Protein AF-A0A1I6D1C9-F1 (afdb_monomer)

Solvent-accessible surface area (backbone atoms only — not comparable to full-atom values): 8517 Å² total; per-residue (Å²): 134,65,37,36,36,40,33,47,56,31,48,97,72,36,54,94,39,57,56,57,72,61,49,42,54,57,44,41,76,69,60,26,50,69,46,80,35,59,58,49,69,62,39,58,75,66,73,66,71,66,78,89,51,96,63,59,72,37,42,31,31,39,33,26,62,47,51,92,82,43,42,77,65,50,45,75,72,41,93,20,22,65,28,69,17,43,39,21,72,75,14,40,74,70,34,88,51,39,71,58,22,31,52,47,36,45,50,45,45,50,51,29,64,64,48,38,82,76,45,68,61,66,73,80,74,84,60,61,66,62,52,51,50,53,51,51,53,52,50,47,65,70,70,50,78,65,86,89,72,125

Foldseek 3Di:
DAEEEEEAQACVQQNPQADPVVLCVVNVVVVHHYDYHHHVVVCLVVVNDDPPDPDQQGEYEYEEADCVVPVVSVLVVGQYFYFYQHLGPQARVVDPHSVRSNVRSSVSSVVRVVCSVVGDRDDDPPPVVVVVVVVVVVVCVVVDDDPVPD

Radius of gyration: 20.41 Å; Cα contacts (8 Å, |Δi|>4): 213; chains: 1; bounding box: 60×29×51 Å

Organism: NCBI:txid1121426

Sequence (150 aa):
MKTNILICAKKECLGDIIDFPQIKKYFESKRHEVIIHENFCLEINNLKFISPFNVPKRPTVFAGCSPLVMENRIKTLFDAPVEIANIREQCSWACEEPDIATKLCKEIIYLAVNQIVYTKRYNPPDNVLKQKLAEYESVIKEIGPNPFKL

Mean predicted aligned error: 7.09 Å

Secondary structure (DSSP, 8-state):
---EEEEE--HHHHTT-S-HHHHHHHHHHTT-EEEEETTHHHHHHTT------SSTTS-EEEEES-HHHHHHHHHTT-SS-EEEEE-IIIIITT---HHHHHHHHHHHHHHHHHHGGGPPPP-PPP-HHHHHHHHHHHHHHHH-S-TT--

pLDDT: mean 89.7, std 8.46, range [55.91, 98.25]

Nearest PDB structures (foldseek):
  3jvd-assembly1_B  TM=3.651E-01  e=1.082E+00  Corynebacterium glutamicum
  4rkr-assembly2_D  TM=4.951E-01  e=6.350E+00  Arthrobacter sp. FB24
  4kzk-assembly1_A  TM=4.692E-01  e=5.216E+00  Burkholderia thailandensis E264

Structure (mmCIF, N/CA/C/O backbone):
data_AF-A0A1I6D1C9-F1
#
_entry.id   AF-A0A1I6D1C9-F1
#
loop_
_atom_site.group_PDB
_atom_site.id
_atom_site.type_symbol
_atom_site.label_atom_id
_atom_site.label_alt_id
_atom_site.label_comp_id
_atom_site.label_asym_id
_atom_site.label_entity_id
_atom_site.label_seq_id
_atom_site.pdbx_PDB_ins_code
_atom_site.Cartn_x
_atom_site.Cartn_y
_atom_site.Cartn_z
_atom_site.occupancy
_atom_site.B_iso_or_equiv
_atom_site.auth_seq_id
_atom_site.auth_comp_id
_atom_site.auth_asym_id
_atom_site.auth_atom_id
_atom_site.pdbx_PDB_model_num
ATOM 1 N N . MET A 1 1 ? -8.390 -14.365 -1.794 1.00 84.12 1 MET A N 1
ATOM 2 C CA . MET A 1 1 ? -7.060 -14.199 -2.422 1.00 84.12 1 MET A CA 1
ATOM 3 C C . MET A 1 1 ? -6.077 -13.726 -1.358 1.00 84.12 1 MET A C 1
ATOM 5 O O . MET A 1 1 ? -6.498 -12.970 -0.495 1.00 84.12 1 MET A O 1
ATOM 9 N N . LYS A 1 2 ? -4.817 -14.183 -1.373 1.00 93.12 2 LYS A N 1
ATOM 10 C CA . LYS A 1 2 ? -3.778 -13.642 -0.476 1.00 93.12 2 LYS A CA 1
ATOM 11 C C . LYS A 1 2 ? -3.156 -12.407 -1.128 1.00 93.12 2 LYS A C 1
ATOM 13 O O . LYS A 1 2 ? -2.842 -12.454 -2.314 1.00 93.12 2 LYS A O 1
ATOM 18 N N . THR A 1 3 ? -2.953 -11.359 -0.343 1.00 96.06 3 THR A N 1
ATOM 19 C CA . THR A 1 3 ? -2.545 -10.024 -0.812 1.00 96.06 3 THR A CA 1
ATOM 20 C C . THR A 1 3 ? -1.458 -9.509 0.118 1.00 96.06 3 THR A C 1
ATOM 22 O O . THR A 1 3 ? -1.518 -9.773 1.322 1.00 96.06 3 THR A O 1
ATOM 25 N N . ASN A 1 4 ? -0.482 -8.805 -0.438 1.00 96.19 4 ASN A N 1
ATOM 26 C CA . ASN A 1 4 ? 0.508 -8.064 0.331 1.00 96.19 4 ASN A CA 1
ATOM 27 C C . ASN A 1 4 ? -0.095 -6.711 0.717 1.00 96.19 4 ASN A C 1
ATOM 29 O O . ASN A 1 4 ? -0.749 -6.081 -0.106 1.00 96.19 4 ASN A O 1
ATOM 33 N N . ILE A 1 5 ? 0.087 -6.261 1.950 1.00 96.69 5 ILE A N 1
ATOM 34 C CA . ILE A 1 5 ? -0.450 -4.990 2.435 1.00 96.69 5 ILE A CA 1
ATOM 35 C C . ILE A 1 5 ? 0.710 -4.193 3.014 1.00 96.69 5 ILE A C 1
ATOM 37 O O . ILE A 1 5 ? 1.337 -4.611 3.985 1.00 96.69 5 ILE A O 1
ATOM 41 N N . LEU A 1 6 ? 0.999 -3.048 2.406 1.00 94.94 6 LEU A N 1
ATOM 42 C CA . LEU A 1 6 ? 2.003 -2.105 2.876 1.00 94.94 6 LEU A CA 1
ATOM 43 C C . LEU A 1 6 ? 1.303 -0.887 3.462 1.00 94.94 6 LEU A C 1
ATOM 45 O O . LEU A 1 6 ? 0.596 -0.195 2.740 1.00 94.94 6 LEU A O 1
ATOM 49 N N . ILE A 1 7 ? 1.511 -0.606 4.742 1.00 95.62 7 ILE A N 1
ATOM 50 C CA . ILE A 1 7 ? 0.897 0.526 5.438 1.00 95.62 7 ILE A CA 1
ATOM 51 C C . ILE A 1 7 ? 1.974 1.570 5.724 1.00 95.62 7 ILE A C 1
ATOM 53 O O . ILE A 1 7 ? 2.927 1.286 6.444 1.00 95.62 7 ILE A O 1
ATOM 57 N N . CYS A 1 8 ? 1.824 2.782 5.195 1.00 93.81 8 CYS A N 1
ATOM 58 C CA . CYS A 1 8 ? 2.630 3.927 5.611 1.00 93.81 8 CYS A CA 1
ATOM 59 C C . CYS A 1 8 ? 2.052 4.483 6.917 1.00 93.81 8 CYS A C 1
ATOM 61 O O . CYS A 1 8 ? 0.930 4.968 6.907 1.00 93.81 8 CYS A O 1
ATOM 63 N N . ALA A 1 9 ? 2.803 4.436 8.017 1.00 93.06 9 ALA A N 1
ATOM 64 C CA . ALA A 1 9 ? 2.380 4.872 9.352 1.00 93.06 9 ALA A CA 1
ATOM 65 C C . ALA A 1 9 ? 3.072 6.172 9.793 1.00 93.06 9 ALA A C 1
ATOM 67 O O . ALA A 1 9 ? 3.420 6.349 10.959 1.00 93.06 9 ALA A O 1
ATOM 68 N N . LYS A 1 10 ? 3.304 7.088 8.847 1.00 92.38 10 LYS A N 1
ATOM 69 C CA . LYS A 1 10 ? 3.986 8.351 9.132 1.00 92.38 10 LYS A CA 1
ATOM 70 C C . LYS A 1 10 ? 3.146 9.219 10.064 1.00 92.38 10 LYS A C 1
ATOM 72 O O . LYS A 1 10 ? 2.133 9.773 9.632 1.00 92.38 10 LYS A O 1
ATOM 77 N N . LYS A 1 11 ? 3.595 9.369 11.313 1.00 89.88 11 LYS A N 1
ATOM 78 C CA . LYS A 1 11 ? 2.879 10.094 12.373 1.00 89.88 11 LYS A CA 1
ATOM 79 C C . LYS A 1 11 ? 2.528 11.525 11.987 1.00 89.88 11 LYS A C 1
ATOM 81 O O . LYS A 1 11 ? 1.400 11.948 12.197 1.00 89.88 11 LYS A O 1
ATOM 86 N N . GLU A 1 12 ? 3.428 12.255 11.330 1.00 90.25 12 GLU A N 1
ATOM 87 C CA . GLU A 1 12 ? 3.149 13.639 10.914 1.00 90.25 12 GLU A CA 1
ATOM 88 C C . GLU A 1 12 ? 2.080 13.723 9.813 1.00 90.25 12 GLU A C 1
ATOM 90 O O . GLU A 1 12 ? 1.552 14.794 9.537 1.00 90.25 12 GLU A O 1
ATOM 95 N N . CYS A 1 13 ? 1.784 12.609 9.138 1.00 88.06 13 CYS A N 1
ATOM 96 C CA . CYS A 1 13 ? 0.748 12.533 8.114 1.00 88.06 13 CYS A CA 1
ATOM 97 C C . CYS A 1 13 ? -0.574 11.977 8.641 1.00 88.06 13 CYS A C 1
ATOM 99 O O . CYS A 1 13 ? -1.613 12.424 8.170 1.00 88.06 13 CYS A O 1
ATOM 101 N N . LEU A 1 14 ? -0.546 10.997 9.546 1.00 88.75 14 LEU A N 1
ATOM 102 C CA . LEU A 1 14 ? -1.737 10.251 9.973 1.00 88.75 14 LEU A CA 1
ATOM 103 C C . LEU A 1 14 ? -2.158 10.534 11.420 1.00 88.75 14 LEU A C 1
ATOM 105 O O . LEU A 1 14 ? -3.223 10.087 11.836 1.00 88.75 14 LEU A O 1
ATOM 109 N N . GLY A 1 15 ? -1.343 11.268 12.179 1.00 83.94 15 GLY A N 1
ATOM 110 C CA . GLY A 1 15 ? -1.506 11.414 13.622 1.00 83.94 15 GLY A CA 1
ATOM 111 C C . GLY A 1 15 ? -1.321 10.088 14.368 1.00 83.94 15 GLY A C 1
ATOM 112 O O . GLY A 1 15 ? -0.889 9.086 13.797 1.00 83.94 15 GLY A O 1
ATOM 113 N N . ASP A 1 16 ? -1.684 10.092 15.650 1.00 88.12 16 ASP A N 1
ATOM 114 C CA . ASP A 1 16 ? -1.689 8.913 16.533 1.00 88.12 16 ASP A CA 1
ATOM 115 C C . ASP A 1 16 ? -3.132 8.397 16.770 1.00 88.12 16 ASP A C 1
ATOM 117 O O . ASP A 1 16 ? -3.477 7.949 17.859 1.00 88.12 16 ASP A O 1
ATOM 121 N N . ILE A 1 17 ? -4.002 8.483 15.754 1.00 92.75 17 ILE A N 1
ATOM 122 C CA . ILE A 1 17 ? -5.441 8.149 15.866 1.00 92.75 17 ILE A CA 1
ATOM 123 C C . ILE A 1 17 ? -5.829 6.777 15.290 1.00 92.75 17 ILE A C 1
ATOM 125 O O . ILE A 1 17 ? -6.929 6.299 15.545 1.00 92.75 17 ILE A O 1
ATOM 129 N N . ILE A 1 18 ? -4.957 6.134 14.507 1.00 95.31 18 ILE A N 1
ATOM 130 C CA . ILE A 1 18 ? -5.227 4.822 13.897 1.00 95.31 18 ILE A CA 1
ATOM 131 C C . ILE A 1 18 ? -4.433 3.736 14.630 1.00 95.31 18 ILE A C 1
ATOM 133 O O . ILE A 1 18 ? -3.202 3.779 14.670 1.00 95.31 18 ILE A O 1
ATOM 137 N N . ASP A 1 19 ? -5.117 2.702 15.124 1.00 96.25 19 ASP A N 1
ATOM 138 C CA . ASP A 1 19 ? -4.477 1.512 15.701 1.00 96.25 19 ASP A CA 1
ATOM 139 C C . ASP A 1 19 ? -3.986 0.557 14.593 1.00 96.25 19 ASP A C 1
ATOM 141 O O . ASP A 1 19 ? -4.643 -0.415 14.196 1.00 96.25 19 ASP A O 1
ATOM 145 N N . PHE A 1 20 ? -2.792 0.836 14.062 1.00 96.06 20 PHE A N 1
ATOM 146 C CA . PHE A 1 20 ? -2.148 -0.036 13.076 1.00 96.06 20 PHE A CA 1
ATOM 147 C C . PHE A 1 20 ? -1.860 -1.458 13.587 1.00 96.06 20 PHE A C 1
ATOM 149 O O . PHE A 1 20 ? -2.060 -2.396 12.807 1.00 96.06 20 PHE A O 1
ATOM 156 N N . PRO A 1 21 ? -1.416 -1.684 14.843 1.00 96.00 21 PRO A N 1
ATOM 157 C CA . PRO A 1 21 ? -1.285 -3.032 15.396 1.00 96.00 21 PRO A CA 1
ATOM 158 C C . PRO A 1 21 ? -2.570 -3.868 15.312 1.00 96.00 21 PRO A C 1
ATOM 160 O O . PRO A 1 21 ? -2.506 -5.045 14.939 1.00 96.00 21 PRO A O 1
ATOM 163 N N . GLN A 1 22 ? -3.733 -3.287 15.616 1.00 96.81 22 GLN A N 1
ATOM 164 C CA . GLN A 1 22 ? -5.021 -3.974 15.503 1.00 96.81 22 GLN A CA 1
ATOM 165 C C . GLN A 1 22 ? -5.349 -4.313 14.044 1.00 96.81 22 GLN A C 1
ATOM 167 O O . GLN A 1 22 ? -5.717 -5.452 13.737 1.00 96.81 22 GLN A O 1
ATOM 172 N N . ILE A 1 23 ? -5.159 -3.358 13.131 1.00 97.44 23 ILE A N 1
ATOM 173 C CA . ILE A 1 23 ? -5.384 -3.553 11.691 1.00 97.44 23 ILE A CA 1
ATOM 174 C C . ILE A 1 23 ? -4.473 -4.656 11.140 1.00 97.44 23 ILE A C 1
ATOM 176 O O . ILE A 1 23 ? -4.932 -5.541 10.411 1.00 97.44 23 ILE A O 1
ATOM 180 N N . LYS A 1 24 ? -3.195 -4.655 11.529 1.00 97.94 24 LYS A N 1
ATOM 181 C CA . LYS A 1 24 ? -2.222 -5.676 11.137 1.00 97.94 24 LYS A CA 1
ATOM 182 C C . LYS A 1 24 ? -2.674 -7.072 11.555 1.00 97.94 24 LYS A C 1
ATOM 184 O O . LYS A 1 24 ? -2.805 -7.942 10.695 1.00 97.94 24 LYS A O 1
ATOM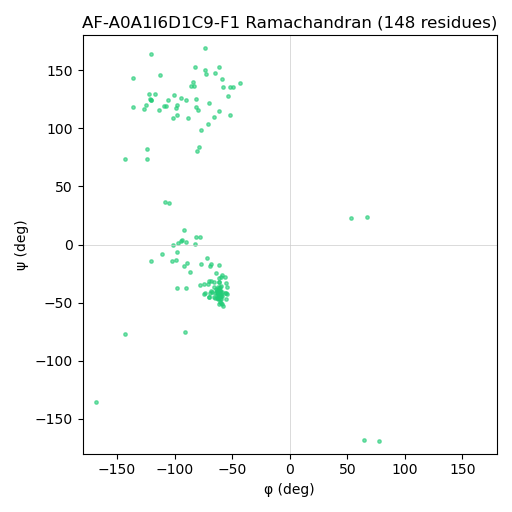 189 N N . LYS A 1 25 ? -3.018 -7.260 12.834 1.00 98.06 25 LYS A N 1
ATOM 190 C CA . LYS A 1 25 ? -3.524 -8.545 13.351 1.00 98.06 25 LYS A CA 1
ATOM 191 C C . LYS A 1 25 ? -4.754 -9.029 12.579 1.00 98.06 25 LYS A C 1
ATOM 193 O O . LYS A 1 25 ? -4.850 -10.212 12.250 1.00 98.06 25 LYS A O 1
ATOM 198 N N . TYR A 1 26 ? -5.682 -8.125 12.257 1.00 98.06 26 TYR A N 1
ATOM 199 C CA . TYR A 1 26 ? -6.885 -8.462 11.498 1.00 98.06 26 TYR A CA 1
ATOM 200 C C . TYR A 1 26 ? -6.556 -9.047 10.117 1.00 98.06 26 TYR A C 1
ATOM 202 O O . TYR A 1 26 ? -7.048 -10.123 9.772 1.00 98.06 26 TYR A O 1
ATOM 210 N N . PHE A 1 27 ? -5.705 -8.388 9.330 1.00 98.12 27 PHE A N 1
ATOM 211 C CA . PHE A 1 27 ? -5.378 -8.861 7.982 1.00 98.12 27 PHE A CA 1
ATOM 212 C C . PHE A 1 27 ? -4.446 -10.084 7.982 1.00 98.12 27 PHE A C 1
ATOM 214 O O . PHE A 1 27 ? -4.631 -10.989 7.162 1.00 98.12 27 PHE A O 1
ATOM 221 N N . GLU A 1 28 ? -3.521 -10.186 8.936 1.00 97.44 28 GLU A N 1
ATOM 222 C CA . GLU A 1 28 ? -2.685 -11.382 9.113 1.00 97.44 28 GLU A CA 1
ATOM 223 C C . GLU A 1 28 ? -3.524 -12.619 9.464 1.00 97.44 28 GLU A C 1
ATOM 225 O O . GLU A 1 28 ? -3.310 -13.689 8.889 1.00 97.44 28 GLU A O 1
ATOM 230 N N . SER A 1 29 ? -4.561 -12.474 10.305 1.00 97.25 29 SER A N 1
ATOM 231 C CA . SER A 1 29 ? -5.505 -13.567 10.612 1.00 97.25 29 SER A CA 1
ATOM 232 C C . SER A 1 29 ? -6.224 -14.106 9.364 1.00 97.25 29 SER A C 1
ATOM 234 O O . SER A 1 29 ? -6.583 -15.282 9.291 1.00 97.25 29 SER A O 1
ATOM 236 N N . LYS A 1 30 ? -6.360 -13.266 8.331 1.00 96.38 30 LYS A N 1
ATOM 237 C CA . LYS A 1 30 ? -6.928 -13.602 7.019 1.00 96.38 30 LYS A CA 1
ATOM 238 C C . LYS A 1 30 ? -5.879 -14.064 6.001 1.00 96.38 30 LYS A C 1
ATOM 240 O O . LYS A 1 30 ? -6.191 -14.225 4.822 1.00 96.38 30 LYS A O 1
ATOM 245 N N . ARG A 1 31 ? -4.654 -14.361 6.453 1.00 95.56 31 ARG A N 1
ATOM 246 C CA . ARG A 1 31 ? -3.523 -14.853 5.645 1.00 95.56 31 ARG A CA 1
ATOM 247 C C . ARG A 1 31 ? -2.986 -13.830 4.634 1.00 95.56 31 ARG A C 1
ATOM 249 O O . ARG A 1 31 ? -2.390 -14.235 3.629 1.00 95.56 31 ARG A O 1
ATOM 256 N N . HIS A 1 32 ? -3.201 -12.538 4.879 1.00 97.00 32 HIS A N 1
ATOM 257 C CA . HIS A 1 32 ? -2.485 -11.468 4.183 1.00 97.00 32 HIS A CA 1
ATOM 258 C C . HIS A 1 32 ? -1.123 -11.247 4.836 1.00 97.00 32 HIS A C 1
ATOM 260 O O . HIS A 1 32 ? -0.942 -11.519 6.020 1.00 97.00 32 HIS A O 1
ATOM 266 N N . GLU A 1 33 ? -0.164 -10.765 4.056 1.00 96.38 33 GLU A N 1
ATOM 267 C CA . GLU A 1 33 ? 1.141 -10.371 4.576 1.00 96.38 33 GLU A CA 1
ATOM 268 C C . GLU A 1 33 ? 1.134 -8.861 4.787 1.00 96.38 33 GLU A C 1
ATOM 270 O O . GLU A 1 33 ? 0.885 -8.126 3.834 1.00 96.38 33 GLU A O 1
ATOM 275 N N . VAL A 1 34 ? 1.346 -8.398 6.021 1.00 96.94 34 VAL A N 1
ATOM 276 C CA . VAL A 1 34 ? 1.169 -6.986 6.382 1.00 96.94 34 VAL A CA 1
ATOM 277 C C . VAL A 1 34 ? 2.469 -6.398 6.904 1.00 96.94 34 VAL A C 1
ATOM 279 O O . VAL A 1 34 ? 3.034 -6.865 7.894 1.00 96.94 34 VAL A O 1
ATOM 282 N N . ILE A 1 35 ? 2.908 -5.317 6.272 1.00 95.00 35 ILE A N 1
ATOM 283 C CA . ILE A 1 35 ? 4.110 -4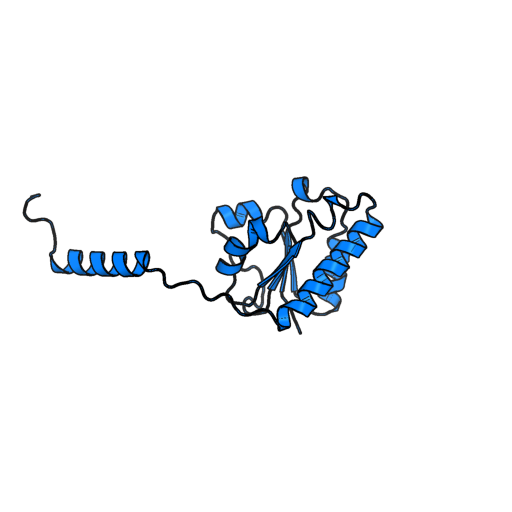.582 6.647 1.00 95.00 35 ILE A CA 1
ATOM 284 C C . ILE A 1 35 ? 3.702 -3.154 6.970 1.00 95.00 35 ILE A C 1
ATOM 286 O O . ILE A 1 35 ? 3.065 -2.482 6.164 1.00 95.00 35 ILE A O 1
ATOM 290 N N . ILE A 1 36 ? 4.057 -2.708 8.171 1.00 94.69 36 ILE A N 1
ATOM 291 C CA . ILE A 1 36 ? 3.878 -1.324 8.602 1.00 94.69 36 ILE A CA 1
ATOM 292 C C . ILE A 1 36 ? 5.230 -0.641 8.460 1.00 94.69 36 ILE A C 1
ATOM 294 O O . ILE A 1 36 ? 6.234 -1.146 8.956 1.00 94.69 36 ILE A O 1
ATOM 298 N N . HIS A 1 37 ? 5.237 0.494 7.779 1.00 91.81 37 HIS A N 1
ATOM 299 C CA . HIS A 1 37 ? 6.427 1.259 7.480 1.00 91.81 37 HIS A CA 1
ATOM 300 C C . HIS A 1 37 ? 6.267 2.694 7.984 1.00 91.81 37 HIS A C 1
ATOM 302 O O . HIS A 1 37 ? 5.384 3.419 7.529 1.00 91.81 37 HIS A O 1
ATOM 308 N N . GLU A 1 38 ? 7.142 3.139 8.884 1.00 88.81 38 GLU A N 1
ATOM 309 C CA . GLU A 1 38 ? 6.995 4.435 9.563 1.00 88.81 38 GLU A CA 1
ATOM 310 C C . GLU A 1 38 ? 7.129 5.633 8.616 1.00 88.81 38 GLU A C 1
ATOM 312 O O . GLU A 1 38 ? 6.406 6.609 8.752 1.00 88.81 38 GLU A O 1
ATOM 317 N N . ASN A 1 39 ? 8.007 5.578 7.612 1.00 85.81 39 ASN A N 1
ATOM 318 C CA . ASN A 1 39 ? 8.181 6.697 6.679 1.00 85.81 39 ASN A CA 1
ATOM 319 C C . ASN A 1 39 ? 8.444 6.230 5.246 1.00 85.81 39 ASN A C 1
ATOM 321 O O . ASN A 1 39 ? 9.556 6.310 4.727 1.00 85.81 39 ASN A O 1
ATOM 325 N N . PHE A 1 40 ? 7.397 5.727 4.597 1.00 86.81 40 PHE A N 1
ATOM 326 C CA . PHE A 1 40 ? 7.532 5.118 3.275 1.00 86.81 40 PHE A CA 1
ATOM 327 C C . PHE A 1 40 ? 7.938 6.119 2.178 1.00 86.81 40 PHE A C 1
ATOM 329 O O . PHE A 1 40 ? 8.687 5.788 1.261 1.00 86.81 40 PHE A O 1
ATOM 336 N N . CYS A 1 41 ? 7.503 7.379 2.293 1.00 81.25 41 CYS A N 1
ATOM 337 C CA . CYS A 1 41 ? 7.829 8.426 1.323 1.00 81.25 41 CYS A CA 1
ATOM 338 C C . CYS A 1 41 ? 9.343 8.658 1.192 1.00 81.25 41 CYS A C 1
ATOM 340 O O . CYS A 1 41 ? 9.825 8.939 0.096 1.00 81.25 41 CYS A O 1
ATOM 342 N N . LEU A 1 42 ? 10.089 8.548 2.297 1.00 81.12 42 LEU A N 1
ATOM 343 C CA . LEU A 1 42 ? 11.538 8.742 2.296 1.00 81.12 42 LEU A CA 1
ATOM 344 C C . LEU A 1 42 ? 12.260 7.614 1.541 1.00 81.12 42 LEU A C 1
ATOM 346 O O . LEU A 1 42 ? 13.193 7.881 0.785 1.00 81.12 42 LEU A O 1
ATOM 350 N N . GLU A 1 43 ? 11.817 6.368 1.703 1.00 78.44 43 GLU A N 1
ATOM 351 C CA . GLU A 1 43 ? 12.433 5.219 1.029 1.00 78.44 43 GLU A CA 1
ATOM 352 C C . GLU A 1 43 ? 12.197 5.222 -0.479 1.00 78.44 43 GLU A C 1
ATOM 354 O O . GLU A 1 43 ? 13.132 4.985 -1.248 1.00 78.44 43 GLU A O 1
ATOM 359 N N . ILE A 1 44 ? 10.976 5.566 -0.904 1.00 79.94 44 ILE A N 1
ATOM 360 C CA . ILE A 1 44 ? 10.654 5.736 -2.325 1.00 79.94 44 ILE A CA 1
ATOM 361 C C . ILE A 1 44 ? 11.529 6.818 -2.953 1.00 79.94 44 ILE A C 1
ATOM 363 O O . ILE A 1 44 ? 12.078 6.608 -4.032 1.00 79.94 44 ILE A O 1
ATOM 367 N N . ASN A 1 45 ? 11.668 7.972 -2.291 1.00 73.62 45 ASN A N 1
ATOM 368 C CA . ASN A 1 45 ? 12.448 9.089 -2.831 1.00 73.62 45 ASN A CA 1
ATOM 369 C C . ASN A 1 45 ? 13.922 8.724 -3.049 1.00 73.62 45 ASN A C 1
ATOM 371 O O . ASN A 1 45 ? 14.556 9.258 -3.952 1.00 73.62 45 ASN A O 1
ATOM 375 N N . ASN A 1 46 ? 14.451 7.798 -2.249 1.00 71.81 46 ASN A N 1
ATOM 376 C CA . ASN A 1 46 ? 15.828 7.335 -2.359 1.00 71.81 46 ASN A CA 1
ATOM 377 C C . ASN A 1 46 ? 15.995 6.125 -3.294 1.00 71.81 46 ASN A C 1
ATOM 379 O O . ASN A 1 46 ? 17.110 5.625 -3.408 1.00 71.81 46 ASN A O 1
ATOM 383 N N . LEU A 1 47 ? 14.921 5.637 -3.937 1.00 63.88 47 LEU A N 1
ATOM 384 C CA . LEU A 1 47 ? 14.915 4.451 -4.814 1.00 63.88 47 LEU A CA 1
ATOM 385 C C . LEU A 1 47 ? 15.499 3.182 -4.158 1.00 63.88 47 LEU A C 1
ATOM 387 O O . LEU A 1 47 ? 15.945 2.269 -4.846 1.00 63.88 47 LEU A O 1
ATOM 391 N N . LYS A 1 48 ? 15.501 3.110 -2.822 1.00 61.03 48 LYS A N 1
ATOM 392 C CA . LYS A 1 48 ? 16.089 1.995 -2.056 1.00 61.03 48 LYS A CA 1
ATOM 393 C C . LYS A 1 48 ? 15.082 0.909 -1.693 1.00 61.03 48 LYS A C 1
ATOM 395 O O . LYS A 1 48 ? 15.434 -0.021 -0.973 1.00 61.03 48 LYS A O 1
ATOM 400 N N . PHE A 1 49 ? 13.840 1.024 -2.152 1.00 65.38 49 PHE A N 1
ATOM 401 C CA . PHE A 1 49 ? 12.796 0.101 -1.742 1.00 65.38 49 PHE A CA 1
ATOM 402 C C . PHE A 1 49 ? 13.015 -1.288 -2.354 1.00 65.38 49 PHE A C 1
ATOM 404 O O . PHE A 1 49 ? 12.742 -1.527 -3.530 1.00 65.38 49 PHE A O 1
ATOM 411 N N . ILE A 1 50 ? 13.502 -2.209 -1.527 1.00 63.38 50 ILE A N 1
ATOM 412 C CA . ILE A 1 50 ? 13.489 -3.643 -1.796 1.00 63.38 50 ILE A CA 1
ATOM 413 C C . ILE A 1 50 ? 12.176 -4.157 -1.223 1.00 63.38 50 ILE A C 1
ATOM 415 O O . ILE A 1 50 ? 11.904 -3.931 -0.048 1.00 63.38 50 ILE A O 1
ATOM 419 N N . SER A 1 51 ? 11.361 -4.825 -2.045 1.00 70.06 51 SER A N 1
ATOM 420 C CA . SER A 1 51 ? 10.073 -5.373 -1.610 1.00 70.06 51 SER A CA 1
ATOM 421 C C . SER A 1 51 ? 10.266 -6.222 -0.342 1.00 70.06 51 SER A C 1
ATOM 423 O O . SER A 1 51 ? 10.885 -7.283 -0.428 1.00 70.06 51 SER A O 1
ATOM 425 N N . PRO A 1 52 ? 9.761 -5.789 0.830 1.00 78.75 52 PRO A N 1
ATOM 426 C CA . PRO A 1 52 ? 10.038 -6.456 2.099 1.00 78.75 52 PRO A CA 1
ATOM 427 C C . PRO A 1 52 ? 9.143 -7.687 2.310 1.00 78.75 52 PRO A C 1
ATOM 429 O O . PRO A 1 52 ? 9.146 -8.290 3.380 1.00 78.75 52 PRO A O 1
ATOM 432 N N . PHE A 1 53 ? 8.358 -8.056 1.294 1.00 88.69 53 PHE A N 1
ATOM 433 C CA . PHE A 1 53 ? 7.432 -9.176 1.323 1.00 88.69 53 PHE A CA 1
ATOM 434 C C . PHE A 1 53 ? 8.135 -10.496 1.003 1.00 88.69 53 PHE A C 1
ATOM 436 O O . PHE A 1 53 ? 8.899 -10.595 0.044 1.00 88.69 53 PHE A O 1
ATOM 443 N N . ASN A 1 54 ? 7.768 -11.551 1.726 1.00 88.69 54 ASN A N 1
ATOM 444 C CA . ASN A 1 54 ? 8.209 -12.920 1.474 1.00 88.69 54 ASN A CA 1
ATOM 445 C C . ASN A 1 54 ? 7.767 -13.420 0.092 1.00 88.69 54 ASN A C 1
ATOM 447 O O . ASN A 1 54 ? 8.452 -14.226 -0.536 1.00 88.69 54 ASN A O 1
ATOM 451 N N . VAL A 1 55 ? 6.606 -12.960 -0.392 1.00 89.06 55 VAL A N 1
ATOM 452 C CA . VAL A 1 55 ? 6.104 -13.291 -1.734 1.00 89.06 55 VAL A CA 1
ATOM 453 C C . VAL A 1 55 ? 5.830 -12.008 -2.528 1.00 89.06 55 VAL A C 1
ATOM 455 O O . VAL A 1 55 ? 4.678 -11.576 -2.631 1.00 89.06 55 VAL A O 1
ATOM 458 N N . PRO A 1 56 ? 6.861 -11.395 -3.136 1.00 86.31 56 PRO A N 1
ATOM 459 C CA . PRO A 1 56 ? 6.776 -10.050 -3.718 1.00 86.31 56 PRO A CA 1
ATOM 460 C C . PRO A 1 56 ? 5.896 -9.961 -4.975 1.00 86.31 56 PRO A C 1
ATOM 462 O O . PRO A 1 56 ? 5.430 -8.884 -5.326 1.00 86.31 56 PRO A O 1
ATOM 465 N N . LYS A 1 57 ? 5.616 -11.090 -5.644 1.00 88.56 57 LYS A N 1
ATOM 466 C CA . LYS A 1 57 ? 4.770 -11.147 -6.854 1.00 88.56 57 LYS A CA 1
ATOM 467 C C . LYS A 1 57 ? 3.261 -11.187 -6.573 1.00 88.56 57 LYS A C 1
ATOM 469 O O . LYS A 1 57 ? 2.474 -11.307 -7.510 1.00 88.56 57 LYS A O 1
ATOM 474 N N . ARG A 1 58 ? 2.830 -11.151 -5.307 1.00 92.19 58 ARG A N 1
ATOM 475 C CA . ARG A 1 58 ? 1.398 -11.100 -4.974 1.00 92.19 58 ARG A CA 1
ATOM 476 C C . ARG A 1 58 ? 0.827 -9.710 -5.263 1.00 92.19 58 ARG A C 1
ATOM 478 O O . ARG A 1 58 ? 1.547 -8.723 -5.099 1.00 92.19 58 ARG A O 1
ATOM 485 N N . PRO A 1 59 ? -0.469 -9.616 -5.614 1.00 94.19 59 PRO A N 1
ATOM 486 C CA . PRO A 1 59 ? -1.163 -8.336 -5.639 1.00 94.19 59 PRO A CA 1
ATOM 487 C C . PRO A 1 59 ? -0.922 -7.591 -4.325 1.00 94.19 59 PRO A C 1
ATOM 489 O O . PRO A 1 59 ? -0.956 -8.204 -3.252 1.00 94.19 59 PRO A O 1
ATOM 492 N N . THR A 1 60 ? -0.623 -6.300 -4.420 1.00 94.69 60 THR A N 1
ATOM 493 C CA . THR A 1 60 ? -0.193 -5.483 -3.287 1.00 94.69 60 THR A CA 1
ATOM 494 C C . THR A 1 60 ? -1.127 -4.297 -3.075 1.00 94.69 60 THR A C 1
ATOM 496 O O . THR A 1 60 ? -1.347 -3.499 -3.975 1.00 94.69 60 THR A O 1
ATOM 499 N N . VAL A 1 61 ? -1.663 -4.147 -1.870 1.00 96.19 61 VAL A N 1
ATOM 500 C CA . VAL A 1 61 ? -2.371 -2.937 -1.450 1.00 96.19 61 VAL A CA 1
ATOM 501 C C . VAL A 1 61 ? -1.385 -2.031 -0.735 1.00 96.19 61 VAL A C 1
ATOM 503 O O . VAL A 1 61 ? -0.751 -2.445 0.234 1.00 96.19 61 VAL A O 1
ATOM 506 N N . PHE A 1 62 ? -1.280 -0.788 -1.184 1.00 95.06 62 PHE A N 1
ATOM 507 C CA . PHE A 1 62 ? -0.596 0.258 -0.442 1.00 95.06 62 PHE A CA 1
ATOM 508 C C . PHE A 1 62 ? -1.616 1.113 0.308 1.00 95.06 62 PHE A C 1
ATOM 510 O O . PHE A 1 62 ? -2.437 1.774 -0.318 1.00 95.06 62 PHE A O 1
ATOM 517 N N . ALA A 1 63 ? -1.553 1.124 1.635 1.00 96.69 63 ALA A N 1
ATOM 518 C CA . ALA A 1 63 ? -2.341 2.001 2.485 1.00 96.69 63 ALA A CA 1
ATOM 519 C C . ALA A 1 63 ? -1.503 3.221 2.889 1.00 96.69 63 ALA A C 1
ATOM 521 O O . ALA A 1 63 ? -0.538 3.103 3.645 1.00 96.69 63 ALA A O 1
ATOM 522 N N . GLY A 1 64 ? -1.852 4.401 2.384 1.00 94.75 64 GLY A N 1
ATOM 523 C CA . GLY A 1 64 ? -1.132 5.630 2.707 1.00 94.75 64 GLY A CA 1
ATOM 524 C C . GLY A 1 64 ? -1.862 6.885 2.247 1.00 94.75 64 GLY A C 1
ATOM 525 O O . GLY A 1 64 ? -3.063 7.030 2.465 1.00 94.75 64 GLY A O 1
ATOM 526 N N . CYS A 1 65 ? -1.121 7.811 1.639 1.00 92.81 65 CYS A N 1
ATOM 527 C CA . CYS A 1 65 ? -1.683 9.030 1.063 1.00 92.81 65 CYS A CA 1
ATOM 528 C C . CYS A 1 65 ? -2.445 8.769 -0.245 1.00 92.81 65 CYS A C 1
ATOM 530 O O . CYS A 1 65 ? -2.352 7.693 -0.837 1.00 92.81 65 CYS A O 1
ATOM 532 N N . SER A 1 66 ? -3.172 9.791 -0.697 1.00 92.06 66 SER A N 1
ATOM 533 C CA . SER A 1 66 ? -3.938 9.789 -1.941 1.00 92.06 66 SER A CA 1
ATOM 534 C C . SER A 1 66 ? -3.208 9.171 -3.150 1.00 92.06 66 SER A C 1
ATOM 536 O O . SER A 1 66 ? -2.030 9.480 -3.386 1.00 92.06 66 SER A O 1
ATOM 538 N N . PRO A 1 67 ? -3.915 8.375 -3.983 1.00 90.06 67 PRO A N 1
ATOM 539 C CA . PRO A 1 67 ? -3.369 7.845 -5.233 1.00 90.06 67 PRO A CA 1
ATOM 540 C C . PRO A 1 67 ? -2.854 8.955 -6.155 1.00 90.06 67 PRO A C 1
ATOM 542 O O . PRO A 1 67 ? -1.805 8.787 -6.767 1.00 90.06 67 PRO A O 1
ATOM 545 N N . LEU A 1 68 ? -3.478 10.139 -6.150 1.00 89.38 68 LEU A N 1
ATOM 546 C CA . LEU A 1 68 ? -3.028 11.287 -6.951 1.00 89.38 68 LEU A CA 1
ATOM 547 C C . LEU A 1 68 ? -1.569 11.685 -6.672 1.00 89.38 68 LEU A C 1
ATOM 549 O O . LEU A 1 68 ? -0.896 12.224 -7.545 1.00 89.38 68 LEU A O 1
ATOM 553 N N . VAL A 1 69 ? -1.073 11.423 -5.460 1.00 84.44 69 VAL A N 1
ATOM 554 C CA . VAL A 1 69 ? 0.295 11.763 -5.048 1.00 84.44 69 VAL A CA 1
ATOM 555 C C . VAL A 1 69 ? 1.268 10.622 -5.339 1.00 84.44 69 VAL A C 1
ATOM 557 O O . VAL A 1 69 ? 2.426 10.859 -5.682 1.00 84.44 69 VAL A O 1
ATOM 560 N N . MET A 1 70 ? 0.823 9.381 -5.150 1.00 84.62 70 MET A N 1
ATOM 561 C CA . MET A 1 70 ? 1.729 8.256 -4.931 1.00 84.62 70 MET A CA 1
ATOM 562 C C . MET A 1 70 ? 1.605 7.138 -5.974 1.00 84.62 70 MET A C 1
ATOM 564 O O . MET A 1 70 ? 2.508 6.312 -6.106 1.00 84.62 70 MET A O 1
ATOM 568 N N . GLU A 1 71 ? 0.539 7.134 -6.770 1.00 85.56 71 GLU A N 1
ATOM 569 C CA . GLU A 1 71 ? 0.218 6.040 -7.683 1.00 85.56 71 GLU A CA 1
ATOM 570 C C . GLU A 1 71 ? 1.310 5.747 -8.699 1.00 85.56 71 GLU A C 1
ATOM 572 O O . GLU A 1 71 ? 1.773 4.609 -8.788 1.00 85.56 71 GLU A O 1
ATOM 577 N N . ASN A 1 72 ? 1.783 6.777 -9.398 1.00 84.06 72 ASN A N 1
ATOM 578 C CA . ASN A 1 72 ? 2.825 6.611 -10.408 1.00 84.06 72 ASN A CA 1
ATOM 579 C C . ASN A 1 72 ? 4.122 6.059 -9.808 1.00 84.06 72 ASN A C 1
ATOM 581 O O . ASN A 1 72 ? 4.776 5.227 -10.426 1.00 84.06 72 ASN A O 1
ATOM 585 N N . ARG A 1 73 ? 4.476 6.485 -8.590 1.00 84.19 73 ARG A N 1
ATOM 586 C CA . ARG A 1 73 ? 5.708 6.049 -7.920 1.00 84.19 73 ARG A CA 1
ATOM 587 C C . ARG A 1 73 ? 5.596 4.615 -7.428 1.00 84.19 73 ARG A C 1
ATOM 589 O O . ARG A 1 73 ? 6.531 3.841 -7.579 1.00 84.19 73 ARG A O 1
ATOM 596 N N . ILE A 1 74 ? 4.457 4.237 -6.856 1.00 86.69 74 ILE A N 1
ATOM 597 C CA . ILE A 1 74 ? 4.285 2.888 -6.314 1.00 86.69 74 ILE A CA 1
ATOM 598 C C . ILE A 1 74 ? 4.112 1.865 -7.424 1.00 86.69 74 ILE A C 1
ATOM 600 O O . ILE A 1 74 ? 4.731 0.809 -7.364 1.00 86.69 74 ILE A O 1
ATOM 604 N N . LYS A 1 75 ? 3.332 2.162 -8.465 1.00 86.38 75 LYS A N 1
ATOM 605 C CA . LYS A 1 75 ? 3.130 1.218 -9.570 1.00 86.38 75 LYS A CA 1
ATOM 606 C C . LYS A 1 75 ? 4.437 0.842 -10.274 1.00 86.38 75 LYS A C 1
ATOM 608 O O . LYS A 1 75 ? 4.545 -0.274 -10.765 1.00 86.38 75 LYS A O 1
ATOM 613 N N . THR A 1 76 ? 5.442 1.721 -10.269 1.00 82.81 76 THR A N 1
ATOM 614 C CA . THR A 1 76 ? 6.780 1.410 -10.798 1.00 82.81 76 THR A CA 1
ATOM 615 C C . THR A 1 76 ? 7.645 0.546 -9.877 1.00 82.81 76 THR A C 1
ATOM 617 O O . THR A 1 76 ? 8.636 -0.009 -10.338 1.00 82.81 76 THR A O 1
ATOM 620 N N . LEU A 1 77 ? 7.308 0.432 -8.588 1.00 81.75 77 LEU A N 1
ATOM 621 C CA . LEU A 1 77 ? 8.100 -0.309 -7.595 1.00 81.75 77 LEU A CA 1
ATOM 622 C C . LEU A 1 77 ? 7.680 -1.771 -7.447 1.00 81.75 77 LEU A C 1
ATOM 624 O O . LEU A 1 77 ? 8.431 -2.572 -6.894 1.00 81.75 77 LEU A O 1
ATOM 628 N N . PHE A 1 78 ? 6.480 -2.122 -7.903 1.00 83.69 78 PHE A N 1
ATOM 629 C CA . PHE A 1 78 ? 5.927 -3.458 -7.738 1.00 83.69 78 PHE A CA 1
ATOM 630 C C . PHE A 1 78 ? 5.695 -4.127 -9.089 1.00 83.69 78 PHE A C 1
ATOM 632 O O . PHE A 1 78 ? 4.995 -3.616 -9.957 1.00 83.69 78 PHE A O 1
ATOM 639 N N . ASP A 1 79 ? 6.202 -5.349 -9.211 1.00 81.44 79 ASP A N 1
ATOM 640 C CA . ASP A 1 79 ? 5.982 -6.225 -10.364 1.00 81.44 79 ASP A CA 1
ATOM 641 C C . ASP A 1 79 ? 4.606 -6.914 -10.369 1.00 81.44 79 ASP A C 1
ATOM 643 O O . ASP A 1 79 ? 4.334 -7.778 -11.203 1.00 81.44 79 ASP A O 1
ATOM 647 N N . ALA A 1 80 ? 3.728 -6.561 -9.438 1.00 88.31 80 ALA A N 1
ATOM 648 C CA . ALA A 1 80 ? 2.391 -7.120 -9.290 1.00 88.31 80 ALA A CA 1
ATOM 649 C C . ALA A 1 80 ? 1.334 -6.012 -9.423 1.00 88.31 80 ALA A C 1
ATOM 651 O O . ALA A 1 80 ? 1.674 -4.833 -9.330 1.00 88.31 80 ALA A O 1
ATOM 652 N N . PRO A 1 81 ? 0.047 -6.349 -9.634 1.00 92.25 81 PRO A N 1
ATOM 653 C CA . PRO A 1 81 ? -1.028 -5.372 -9.508 1.00 92.25 81 PRO A CA 1
ATOM 654 C C . PRO A 1 81 ? -0.949 -4.646 -8.166 1.00 92.25 81 PRO A C 1
ATOM 656 O O . PRO A 1 81 ? -0.752 -5.287 -7.129 1.00 92.25 81 PRO A O 1
ATOM 659 N N . VAL A 1 82 ? -1.111 -3.324 -8.204 1.00 93.00 82 VAL A N 1
ATOM 660 C CA . VAL A 1 82 ? -1.119 -2.479 -7.012 1.00 93.00 82 VAL A CA 1
ATOM 661 C C . VAL A 1 82 ? -2.416 -1.701 -6.934 1.00 93.00 82 VAL A C 1
ATOM 663 O O . VAL A 1 82 ? -2.760 -1.001 -7.886 1.00 93.00 82 VAL A O 1
ATOM 666 N N . GLU A 1 83 ? -3.065 -1.768 -5.775 1.00 94.94 83 GLU A N 1
ATOM 667 C CA . GLU A 1 83 ? -4.199 -0.918 -5.415 1.00 94.94 83 GLU A CA 1
ATOM 668 C C . GLU A 1 83 ? -3.814 0.026 -4.272 1.00 94.94 83 GLU A C 1
ATOM 670 O O . GLU A 1 83 ? -3.020 -0.340 -3.402 1.00 94.94 83 GLU A O 1
ATOM 675 N N . ILE A 1 84 ? -4.360 1.243 -4.260 1.00 94.94 84 ILE A N 1
ATOM 676 C CA . ILE A 1 84 ? -4.007 2.261 -3.264 1.00 94.94 84 ILE A CA 1
ATOM 677 C C . ILE A 1 84 ? -5.210 2.542 -2.376 1.00 94.94 84 ILE A C 1
ATOM 679 O O . ILE A 1 84 ? -6.226 3.064 -2.819 1.00 94.94 84 ILE A O 1
ATOM 683 N N . ALA A 1 85 ? -5.061 2.225 -1.097 1.00 97.06 85 ALA A N 1
ATOM 684 C CA . ALA A 1 85 ? -5.976 2.589 -0.033 1.00 97.06 85 ALA A CA 1
ATOM 685 C C . ALA A 1 85 ? -5.579 3.965 0.522 1.00 97.06 85 ALA A C 1
ATOM 687 O O . ALA A 1 85 ? -4.562 4.107 1.206 1.00 97.06 85 ALA A O 1
ATOM 688 N N . ASN A 1 86 ? -6.380 4.991 0.238 1.00 96.50 86 ASN A N 1
ATOM 689 C CA . ASN A 1 86 ? -6.164 6.312 0.815 1.00 96.50 86 ASN A CA 1
ATOM 690 C C . ASN A 1 86 ? -6.647 6.326 2.273 1.00 96.50 86 ASN A C 1
ATOM 692 O O . ASN A 1 86 ? -7.830 6.478 2.542 1.00 96.50 86 ASN A O 1
ATOM 696 N N . ILE A 1 87 ? -5.725 6.178 3.219 1.00 96.81 87 ILE A N 1
ATOM 697 C CA . ILE A 1 87 ? -6.023 6.199 4.659 1.00 96.81 87 ILE A CA 1
ATOM 698 C C . ILE A 1 87 ? -5.669 7.543 5.311 1.00 96.81 87 ILE A C 1
ATOM 700 O O . ILE A 1 87 ? -5.874 7.714 6.511 1.00 96.81 87 ILE A O 1
ATOM 704 N N . ARG A 1 88 ? -5.149 8.503 4.533 1.00 95.12 88 ARG A N 1
ATOM 705 C CA . ARG A 1 88 ? -4.840 9.850 5.018 1.00 95.12 88 ARG A CA 1
ATOM 706 C C . ARG A 1 88 ? -6.021 10.785 4.825 1.00 95.12 88 ARG A C 1
ATOM 708 O O . ARG A 1 88 ? -6.730 11.095 5.775 1.00 95.12 88 ARG A O 1
ATOM 715 N N . GLU A 1 89 ? -6.263 11.210 3.589 1.00 95.25 89 GLU A N 1
ATOM 716 C CA . GLU A 1 89 ? -7.296 12.207 3.304 1.00 95.25 89 GLU A CA 1
ATOM 717 C C . GLU A 1 89 ? -8.709 11.644 3.498 1.00 95.25 89 GLU A C 1
ATOM 719 O O . GLU A 1 89 ? -9.604 12.380 3.893 1.00 95.25 89 GLU A O 1
ATOM 724 N N . GLN A 1 90 ? -8.914 10.345 3.253 1.00 95.50 90 GLN A N 1
ATOM 725 C CA . GLN A 1 90 ? -10.228 9.698 3.399 1.00 95.50 90 GLN A CA 1
ATOM 726 C C . GLN A 1 90 ? -10.434 9.025 4.762 1.00 95.50 90 GLN A C 1
ATOM 728 O O . GLN A 1 90 ? -11.464 8.391 4.973 1.00 95.50 90 GLN A O 1
ATOM 733 N N . CYS A 1 91 ? -9.472 9.129 5.682 1.00 96.12 91 CYS A N 1
ATOM 734 C CA . CYS A 1 91 ? -9.605 8.546 7.013 1.00 96.12 91 CYS A CA 1
ATOM 735 C C . CYS A 1 91 ? -8.982 9.435 8.086 1.00 96.12 91 CYS A C 1
ATOM 737 O O . CYS A 1 91 ? -9.728 10.127 8.769 1.00 96.12 91 CYS A O 1
ATOM 739 N N . SER A 1 92 ? -7.653 9.469 8.231 1.00 94.69 92 SER A N 1
ATOM 740 C CA . SER A 1 92 ? -7.032 10.169 9.365 1.00 94.69 92 SER A CA 1
ATOM 741 C C . SER A 1 92 ? -7.324 11.673 9.422 1.00 94.69 92 SER A C 1
ATOM 743 O O . SER A 1 92 ? -7.368 12.256 10.493 1.00 94.69 92 SER A O 1
ATOM 745 N N . TRP A 1 93 ? -7.484 12.337 8.277 1.00 94.69 93 TRP A N 1
ATOM 746 C CA . TRP A 1 93 ? -7.807 13.771 8.232 1.00 94.69 93 TRP A CA 1
ATOM 747 C C . TRP A 1 93 ? -9.308 14.054 8.239 1.00 94.69 93 TRP A C 1
ATOM 749 O O . TRP A 1 93 ? -9.711 15.187 8.472 1.00 94.69 93 TRP A O 1
ATOM 759 N N . ALA A 1 94 ? -10.125 13.042 7.951 1.00 93.94 94 ALA A N 1
ATOM 760 C CA . ALA A 1 94 ? -11.575 13.168 7.860 1.00 93.94 94 ALA A CA 1
ATOM 761 C C . ALA A 1 94 ? -12.293 12.720 9.142 1.00 93.94 94 ALA A C 1
ATOM 763 O O . ALA A 1 94 ? -13.488 12.962 9.287 1.00 93.94 94 ALA A O 1
ATOM 764 N N . CYS A 1 95 ? -11.593 12.036 10.048 1.00 93.06 95 CYS A N 1
ATOM 765 C CA . CYS A 1 95 ? -12.161 11.462 11.255 1.00 93.06 95 CYS A CA 1
ATOM 766 C C . CYS A 1 95 ? -11.243 11.725 12.451 1.00 93.06 95 CYS A C 1
ATOM 768 O O . CYS A 1 95 ? -10.101 11.273 12.467 1.00 93.06 95 CYS A O 1
ATOM 770 N N . GLU A 1 96 ? -11.757 12.447 13.445 1.00 91.44 96 GLU A N 1
ATOM 771 C CA . GLU A 1 96 ? -11.013 12.802 14.661 1.00 91.44 96 GLU A CA 1
ATOM 772 C C . GLU A 1 96 ? -11.106 11.717 15.746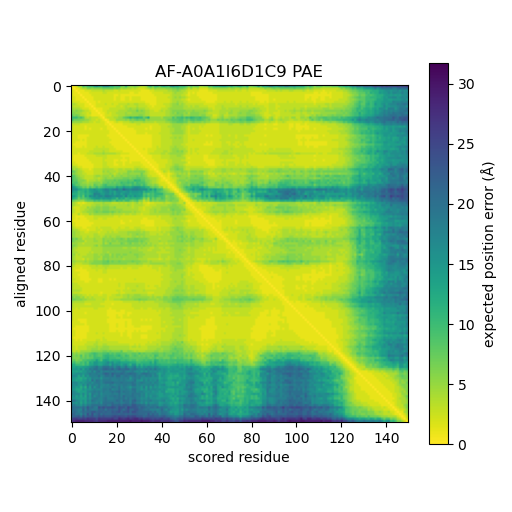 1.00 91.44 96 GLU A C 1
ATOM 774 O O . GLU A 1 96 ? -10.227 11.614 16.599 1.00 91.44 96 GLU A O 1
ATOM 779 N N . GLU A 1 97 ? -12.153 10.885 15.712 1.00 95.62 97 GLU A N 1
ATOM 780 C CA . GLU A 1 97 ? -12.394 9.838 16.707 1.00 95.62 97 GLU A CA 1
ATOM 781 C C . GLU A 1 97 ? -11.552 8.578 16.423 1.00 95.62 97 GLU A C 1
ATOM 783 O O . GLU A 1 97 ? -11.769 7.927 15.395 1.00 95.62 97 GLU A O 1
ATOM 788 N N . PRO A 1 98 ? -10.642 8.162 17.330 1.00 95.31 98 PRO A N 1
ATOM 789 C CA . PRO A 1 98 ? -9.696 7.071 17.066 1.00 95.31 98 PRO A CA 1
ATOM 790 C C . PRO A 1 98 ? -10.341 5.720 16.724 1.00 95.31 98 PRO A C 1
ATOM 792 O O . PRO A 1 98 ? -9.903 5.022 15.804 1.00 95.31 98 PRO A O 1
ATOM 795 N N . ASP A 1 99 ? -11.416 5.350 17.423 1.00 95.69 99 ASP A N 1
ATOM 796 C CA . ASP A 1 99 ? -12.110 4.076 17.199 1.00 95.69 99 ASP A CA 1
ATOM 797 C C . ASP A 1 99 ? -12.793 4.043 15.824 1.00 95.69 99 ASP A C 1
ATOM 799 O O . ASP A 1 99 ? -12.741 3.039 15.100 1.00 95.69 99 ASP A O 1
ATOM 803 N N . ILE A 1 100 ? -13.402 5.166 15.431 1.00 96.50 100 ILE A N 1
ATOM 804 C CA . ILE A 1 100 ? -14.055 5.315 14.130 1.00 96.50 100 ILE A CA 1
ATOM 805 C C . ILE A 1 100 ? -13.001 5.357 13.022 1.00 96.50 100 ILE A C 1
ATOM 807 O O . ILE A 1 100 ? -13.147 4.637 12.032 1.00 96.50 100 ILE A O 1
ATOM 811 N N . ALA A 1 101 ? -11.916 6.114 13.201 1.00 97.00 101 ALA A N 1
ATOM 812 C CA . ALA A 1 101 ? -10.810 6.196 12.251 1.00 97.00 101 ALA A CA 1
ATOM 813 C C . ALA A 1 101 ? -10.159 4.823 12.034 1.00 97.00 101 ALA A C 1
ATOM 815 O O . ALA A 1 101 ? -9.943 4.398 10.900 1.00 97.00 101 ALA A O 1
ATOM 816 N N . THR A 1 102 ? -9.925 4.061 13.101 1.00 97.38 102 THR A N 1
ATOM 817 C CA . THR A 1 102 ? -9.370 2.705 13.005 1.00 97.38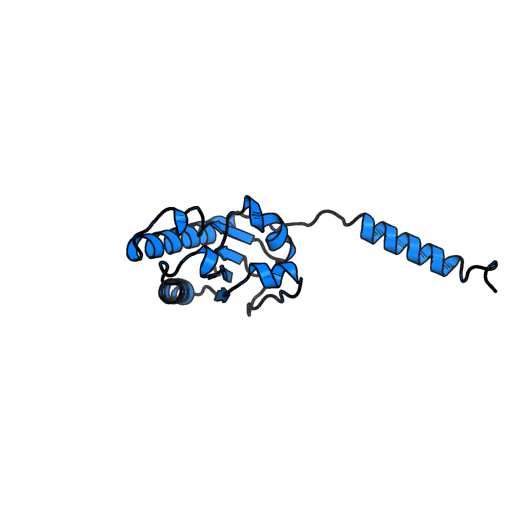 102 THR A CA 1
ATOM 818 C C . THR A 1 102 ? -10.303 1.771 12.234 1.00 97.38 102 THR A C 1
ATOM 820 O O . THR A 1 102 ? -9.866 1.046 11.330 1.00 97.38 102 THR A O 1
ATOM 823 N N . LYS A 1 103 ? -11.610 1.814 12.526 1.00 97.50 103 LYS A N 1
ATOM 824 C CA . LYS A 1 103 ? -12.612 1.031 11.794 1.00 97.50 103 LYS A CA 1
ATOM 825 C C . LYS A 1 103 ? -12.662 1.428 10.318 1.00 97.50 103 LYS A C 1
ATOM 827 O O . LYS A 1 103 ? -12.644 0.543 9.467 1.00 97.50 103 LYS A O 1
ATOM 832 N N . LEU A 1 104 ? -12.691 2.723 10.018 1.00 97.50 104 LEU A N 1
ATOM 833 C CA . LEU A 1 104 ? -12.739 3.257 8.660 1.00 97.50 104 LEU A CA 1
ATOM 834 C C . LEU A 1 104 ? -11.485 2.882 7.862 1.00 97.50 104 LEU A C 1
ATOM 836 O O . LEU A 1 104 ? -11.603 2.375 6.750 1.00 97.50 104 LEU A O 1
ATOM 840 N N . CYS A 1 105 ? -10.298 3.030 8.452 1.00 97.81 105 CYS A N 1
ATOM 841 C CA . CYS A 1 105 ? -9.028 2.617 7.856 1.00 97.81 105 CYS A CA 1
ATOM 842 C C . CYS A 1 105 ? -9.051 1.132 7.468 1.00 97.81 105 CYS A C 1
ATOM 844 O O . CYS A 1 105 ? -8.725 0.767 6.336 1.00 97.81 105 CYS A O 1
ATOM 846 N N . LYS A 1 106 ? -9.516 0.268 8.381 1.00 98.19 106 LYS A N 1
ATOM 847 C CA . LYS A 1 106 ? -9.685 -1.165 8.114 1.00 98.19 106 LYS A CA 1
ATOM 848 C C . LYS A 1 106 ? -10.641 -1.422 6.945 1.00 98.19 106 LYS A C 1
ATOM 850 O O . LYS A 1 106 ? -10.323 -2.255 6.099 1.00 98.19 106 LYS A O 1
ATOM 855 N N . GLU A 1 107 ? -11.782 -0.733 6.881 1.00 98.25 107 GLU A N 1
ATOM 856 C CA . GLU A 1 107 ? -12.743 -0.888 5.778 1.00 98.25 107 GLU A CA 1
ATOM 857 C C . GLU A 1 107 ? -12.163 -0.416 4.436 1.00 98.25 107 GLU A C 1
ATOM 859 O O . GLU A 1 107 ? -12.295 -1.119 3.438 1.00 98.25 107 GLU A O 1
ATOM 864 N N . ILE A 1 108 ? -11.445 0.709 4.402 1.00 98.25 108 ILE A N 1
ATOM 865 C CA . ILE A 1 108 ? -10.787 1.210 3.183 1.00 98.25 108 ILE A CA 1
ATOM 866 C C . ILE A 1 108 ? -9.762 0.194 2.663 1.00 98.25 108 ILE A C 1
ATOM 868 O O . ILE A 1 108 ? -9.763 -0.145 1.478 1.00 98.25 108 ILE A O 1
ATOM 872 N N . ILE A 1 109 ? -8.912 -0.345 3.544 1.00 98.19 109 ILE A N 1
ATOM 873 C CA . ILE A 1 109 ? -7.944 -1.384 3.161 1.00 98.19 109 ILE A CA 1
ATOM 874 C C . ILE A 1 109 ? -8.678 -2.648 2.699 1.00 98.19 109 ILE A C 1
ATOM 876 O O . ILE A 1 109 ? -8.282 -3.260 1.710 1.00 98.19 109 ILE A O 1
ATOM 880 N N . TYR A 1 110 ? -9.761 -3.037 3.373 1.00 98.06 110 TYR A N 1
ATOM 881 C CA . TYR A 1 110 ? -10.561 -4.202 2.997 1.00 98.06 110 TYR A CA 1
ATOM 882 C C . TYR A 1 110 ? -11.176 -4.054 1.597 1.00 98.06 110 TYR A C 1
ATOM 884 O O . TYR A 1 110 ? -11.104 -4.987 0.794 1.00 98.06 110 TYR A O 1
ATOM 892 N N . LEU A 1 111 ? -11.718 -2.878 1.274 1.00 97.88 111 LEU A N 1
ATOM 893 C CA . LEU A 1 111 ? -12.228 -2.565 -0.059 1.00 97.88 111 LEU A CA 1
ATOM 894 C C . LEU A 1 111 ? -11.118 -2.644 -1.111 1.00 97.88 111 LEU A C 1
ATOM 896 O O . LEU A 1 111 ? -11.299 -3.326 -2.117 1.00 97.88 111 LEU A O 1
ATOM 900 N N . ALA A 1 112 ? -9.945 -2.062 -0.848 1.00 97.31 112 ALA A N 1
ATOM 901 C CA . ALA A 1 112 ? -8.799 -2.144 -1.755 1.00 97.31 112 ALA A CA 1
ATOM 902 C C . ALA A 1 112 ? -8.318 -3.594 -1.969 1.00 97.31 112 ALA A C 1
ATOM 904 O O . ALA A 1 112 ? -8.041 -4.003 -3.096 1.00 97.31 112 ALA A O 1
ATOM 905 N N . VAL A 1 113 ? -8.282 -4.414 -0.910 1.00 97.44 113 VAL A N 1
ATOM 906 C CA . VAL A 1 113 ? -7.944 -5.848 -0.992 1.00 97.44 113 VAL A CA 1
ATOM 907 C C . VAL A 1 113 ? -8.927 -6.612 -1.879 1.00 97.44 113 VAL A C 1
ATOM 909 O O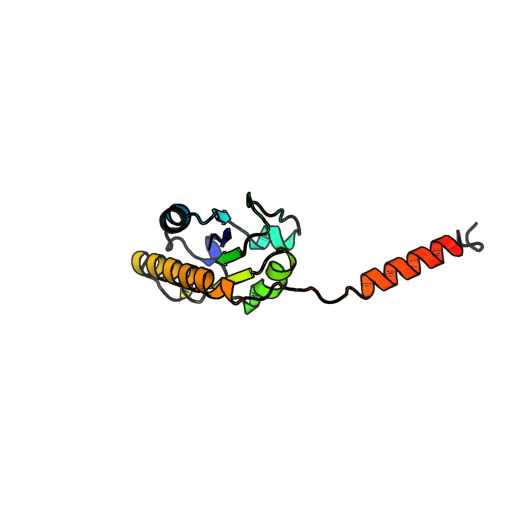 . VAL A 1 113 ? -8.515 -7.529 -2.591 1.00 97.44 113 VAL A O 1
ATOM 912 N N . ASN A 1 114 ? -10.210 -6.255 -1.852 1.00 96.31 114 ASN A N 1
ATOM 913 C CA . ASN A 1 114 ? -11.218 -6.874 -2.710 1.00 96.31 114 ASN A CA 1
ATOM 914 C C . ASN A 1 114 ? -11.169 -6.337 -4.141 1.00 96.31 114 ASN A C 1
ATOM 916 O O . ASN A 1 114 ? -11.404 -7.094 -5.076 1.00 96.31 114 ASN A O 1
ATOM 920 N N . GLN A 1 115 ? -10.847 -5.057 -4.319 1.00 95.94 115 GLN A N 1
ATOM 921 C CA . GLN A 1 115 ? -10.769 -4.409 -5.624 1.00 95.94 115 GLN A CA 1
ATOM 922 C C . GLN A 1 115 ? -9.569 -4.890 -6.440 1.00 95.94 115 GLN A C 1
ATOM 924 O O . GLN A 1 115 ? -9.678 -5.041 -7.655 1.00 95.94 115 GLN A O 1
ATOM 929 N N . ILE A 1 116 ? -8.450 -5.207 -5.784 1.00 95.19 116 ILE A N 1
ATOM 930 C CA . ILE A 1 116 ? -7.188 -5.521 -6.462 1.00 95.19 116 ILE A CA 1
ATOM 931 C C . ILE A 1 116 ? -7.249 -6.747 -7.389 1.00 95.19 116 ILE A C 1
ATOM 933 O O . ILE A 1 116 ? -6.408 -6.892 -8.273 1.00 95.19 116 ILE A O 1
ATOM 937 N N . VAL A 1 117 ? -8.259 -7.614 -7.243 1.00 91.69 117 VAL A N 1
ATOM 938 C CA . VAL A 1 117 ? -8.515 -8.732 -8.176 1.00 91.69 117 VAL A CA 1
ATOM 939 C C . VAL A 1 117 ? -8.878 -8.251 -9.586 1.00 91.69 117 VAL A C 1
ATOM 941 O O . VAL A 1 117 ? -8.681 -8.986 -10.550 1.00 91.69 117 VAL A O 1
ATOM 944 N N . TYR A 1 118 ? -9.402 -7.029 -9.705 1.00 92.75 118 TYR A N 1
ATOM 945 C CA . TYR A 1 118 ? -9.794 -6.393 -10.963 1.00 92.75 118 TYR A CA 1
ATOM 946 C C . TYR A 1 118 ? -8.721 -5.430 -11.491 1.00 92.75 118 TYR A C 1
ATOM 948 O O . TYR A 1 118 ? -8.836 -4.917 -12.607 1.00 92.75 118 TYR A O 1
ATOM 956 N N . THR A 1 119 ? -7.665 -5.187 -10.713 1.00 88.88 119 THR A N 1
ATOM 957 C CA . THR A 1 119 ? -6.607 -4.237 -11.052 1.00 88.88 119 THR A CA 1
ATOM 958 C C . THR A 1 119 ? -5.604 -4.884 -12.002 1.00 88.88 119 THR A C 1
ATOM 960 O O . THR A 1 119 ? -5.032 -5.942 -11.732 1.00 88.88 119 THR A O 1
ATOM 963 N N . LYS A 1 120 ? -5.373 -4.245 -13.152 1.00 85.19 120 LYS A N 1
ATOM 964 C CA . LYS A 1 120 ? -4.373 -4.712 -14.119 1.00 85.19 120 LYS A CA 1
ATOM 965 C C . LYS A 1 120 ? -2.966 -4.438 -13.596 1.00 85.19 120 LYS A C 1
ATOM 967 O O . LYS A 1 120 ? -2.716 -3.422 -12.947 1.00 85.19 120 LYS A O 1
ATOM 972 N N . ARG A 1 12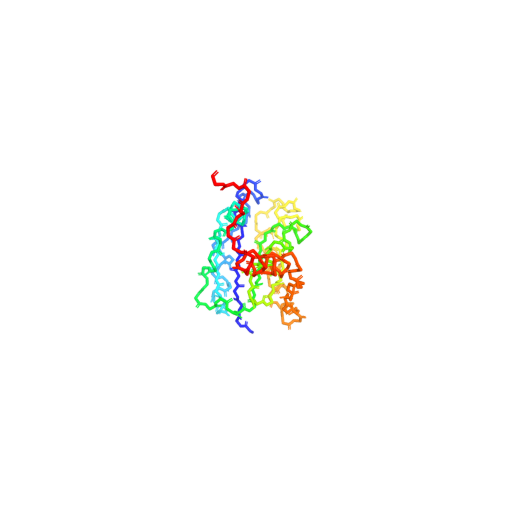1 ? -2.028 -5.329 -13.928 1.00 83.50 121 ARG A N 1
ATOM 973 C CA . ARG A 1 121 ? -0.599 -5.081 -13.705 1.00 83.50 121 ARG A CA 1
ATOM 974 C C . ARG A 1 121 ? -0.192 -3.808 -14.449 1.00 83.50 121 ARG A C 1
ATOM 976 O O . ARG A 1 121 ? -0.583 -3.616 -15.601 1.00 83.50 121 ARG A O 1
ATOM 983 N N . TYR A 1 122 ? 0.582 -2.954 -13.786 1.00 81.56 122 TYR A N 1
ATOM 984 C CA . TYR A 1 122 ? 1.178 -1.802 -14.445 1.00 81.56 122 TYR A CA 1
A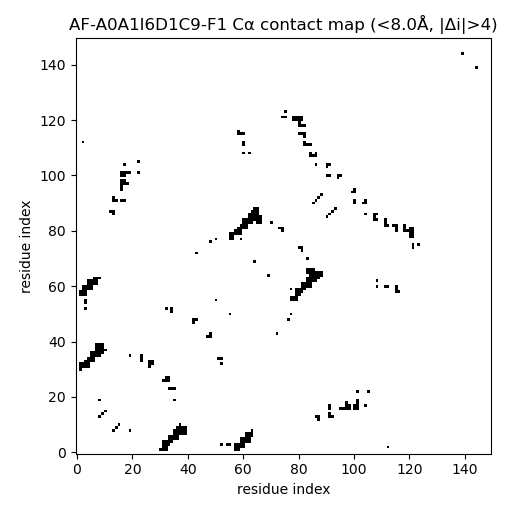TOM 985 C C . TYR A 1 122 ? 2.259 -2.281 -15.414 1.00 81.56 122 TYR A C 1
ATOM 987 O O . TYR A 1 122 ? 3.204 -2.957 -15.012 1.00 81.56 122 TYR A O 1
ATOM 995 N N . ASN A 1 123 ? 2.097 -1.932 -16.687 1.00 77.31 123 ASN A N 1
ATOM 996 C CA . ASN A 1 123 ? 3.129 -2.112 -17.693 1.00 77.31 123 ASN A CA 1
ATOM 997 C C . ASN A 1 123 ? 3.772 -0.738 -17.905 1.00 77.31 123 ASN A C 1
ATOM 999 O O . ASN A 1 123 ? 3.091 0.149 -18.434 1.00 77.31 123 ASN A O 1
ATOM 1003 N N . PRO A 1 124 ? 5.019 -0.520 -17.449 1.00 71.12 124 PRO A N 1
ATOM 1004 C CA . PRO A 1 124 ? 5.698 0.737 -17.711 1.00 71.12 124 PRO A CA 1
ATOM 1005 C C . PRO A 1 124 ? 5.805 0.942 -19.228 1.00 71.12 124 PRO A C 1
ATOM 1007 O O . PRO A 1 124 ? 6.016 -0.032 -19.954 1.00 71.12 124 PRO A O 1
ATOM 1010 N N . PRO A 1 125 ? 5.648 2.182 -19.719 1.00 73.62 125 PRO A N 1
ATOM 1011 C CA . PRO A 1 125 ? 5.885 2.472 -21.124 1.00 73.62 125 PRO A CA 1
ATOM 1012 C C . PRO A 1 125 ? 7.342 2.163 -21.484 1.00 73.62 125 PRO A C 1
ATOM 1014 O O . PRO A 1 125 ? 8.234 2.241 -20.630 1.00 73.62 125 PRO A O 1
ATOM 1017 N N . ASP A 1 126 ? 7.584 1.842 -22.754 1.00 77.56 126 ASP A N 1
ATOM 1018 C CA . ASP A 1 126 ? 8.935 1.600 -23.252 1.00 77.56 126 ASP A CA 1
ATOM 1019 C C . ASP A 1 126 ? 9.844 2.791 -22.931 1.00 77.56 126 ASP A C 1
ATOM 1021 O O . ASP A 1 126 ? 9.530 3.951 -23.213 1.00 77.56 126 ASP A O 1
ATOM 1025 N N . ASN A 1 127 ? 10.994 2.511 -22.314 1.00 81.06 127 ASN A N 1
ATOM 1026 C CA . ASN A 1 127 ? 11.958 3.545 -21.965 1.00 81.06 127 ASN A CA 1
ATOM 1027 C C . ASN A 1 127 ? 12.797 3.903 -23.199 1.00 81.06 127 ASN A C 1
ATOM 1029 O O . ASN A 1 127 ? 13.933 3.449 -23.353 1.00 81.06 127 ASN A O 1
ATOM 1033 N N . VAL A 1 128 ? 12.213 4.733 -24.065 1.00 85.12 128 VAL A N 1
ATOM 1034 C CA . VAL A 1 128 ? 12.824 5.208 -25.316 1.00 85.12 128 VAL A CA 1
ATOM 1035 C C . VAL A 1 128 ? 14.190 5.852 -25.064 1.00 85.12 128 VAL A C 1
ATOM 1037 O O . VAL A 1 128 ? 15.111 5.669 -25.852 1.00 85.12 128 VAL A O 1
ATOM 1040 N N . LEU A 1 129 ? 14.363 6.572 -23.950 1.00 85.56 129 LEU A N 1
ATOM 1041 C CA . LEU A 1 129 ? 15.646 7.189 -23.611 1.00 85.56 129 LEU A CA 1
ATOM 1042 C C . LEU A 1 129 ? 16.718 6.136 -23.319 1.00 85.56 129 LEU A C 1
ATOM 1044 O O . LEU A 1 129 ? 17.827 6.246 -23.825 1.00 85.56 129 LEU A O 1
ATOM 1048 N N . LYS A 1 130 ? 16.393 5.102 -22.537 1.00 85.12 130 LYS A N 1
ATOM 1049 C CA . LYS A 1 130 ? 17.319 4.000 -22.246 1.00 85.12 130 LYS A CA 1
ATOM 1050 C C . LYS A 1 130 ? 17.693 3.232 -23.514 1.00 85.12 130 LYS A C 1
ATOM 1052 O O . LYS A 1 130 ? 18.854 2.872 -23.670 1.00 85.12 130 LYS A O 1
ATOM 1057 N N . GLN A 1 131 ? 16.730 3.013 -24.411 1.00 86.62 131 GLN A N 1
ATOM 1058 C CA . GLN A 1 131 ? 16.980 2.403 -25.720 1.00 86.62 131 GLN A CA 1
ATOM 1059 C C . GLN A 1 131 ? 17.937 3.269 -26.549 1.00 86.62 131 GLN A C 1
ATOM 1061 O O . GLN A 1 131 ? 18.991 2.786 -26.947 1.00 86.62 131 GLN A O 1
ATOM 1066 N N . LYS A 1 132 ? 17.652 4.571 -26.690 1.00 91.19 132 LYS A N 1
ATOM 1067 C CA . LYS A 1 132 ? 18.532 5.507 -27.405 1.00 91.19 132 LYS A CA 1
ATOM 1068 C C . LYS A 1 132 ? 19.923 5.614 -26.787 1.00 91.19 132 LYS A C 1
ATOM 1070 O O . LYS A 1 132 ? 20.905 5.672 -27.512 1.00 91.19 132 LYS A O 1
ATOM 1075 N N . LEU A 1 133 ? 20.036 5.640 -25.459 1.00 93.25 133 LEU A N 1
ATOM 1076 C CA . LEU A 1 133 ? 21.336 5.660 -24.781 1.00 93.25 133 LEU A CA 1
ATOM 1077 C C . LEU A 1 133 ? 22.138 4.389 -25.080 1.00 93.25 133 LEU A C 1
ATOM 1079 O O . LEU A 1 133 ? 23.321 4.492 -25.383 1.00 93.25 133 LEU A O 1
ATOM 1083 N N . ALA A 1 134 ? 21.499 3.217 -25.067 1.00 90.69 134 ALA A N 1
ATOM 1084 C CA . ALA A 1 134 ? 22.152 1.963 -25.437 1.00 90.69 134 ALA A CA 1
ATOM 1085 C C . ALA A 1 134 ? 22.593 1.949 -26.915 1.00 90.69 134 ALA A C 1
ATOM 1087 O O . ALA A 1 134 ? 23.684 1.471 -27.225 1.00 90.69 134 ALA A O 1
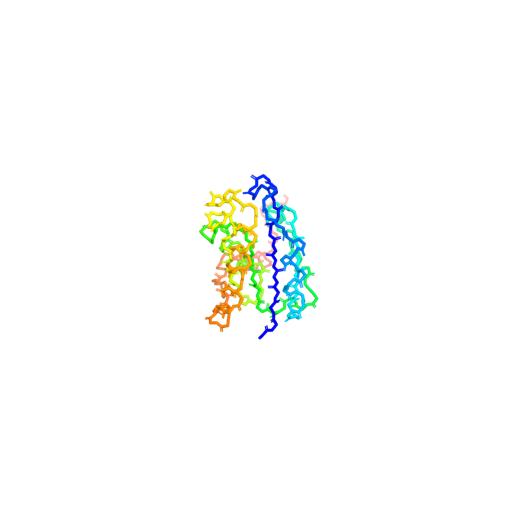ATOM 1088 N N . GLU A 1 135 ? 21.785 2.515 -27.818 1.00 93.81 135 GLU A N 1
ATOM 1089 C CA . GLU A 1 135 ? 22.158 2.721 -29.224 1.00 93.81 135 GLU A CA 1
ATOM 1090 C C . GLU A 1 135 ? 23.386 3.637 -29.345 1.00 93.81 135 GLU A C 1
ATOM 1092 O O . GLU A 1 135 ? 24.366 3.269 -29.993 1.00 93.81 135 GLU A O 1
ATOM 1097 N N . TYR A 1 136 ? 23.387 4.793 -28.669 1.00 93.06 136 TYR A N 1
ATOM 1098 C CA . TYR A 1 136 ? 24.530 5.712 -28.653 1.00 93.06 136 TYR A CA 1
ATOM 1099 C C . TYR A 1 136 ? 25.795 5.062 -28.084 1.00 93.06 136 TYR A C 1
ATOM 1101 O O . TYR A 1 136 ? 26.872 5.229 -28.651 1.00 93.06 136 TYR A O 1
ATOM 1109 N N . GLU A 1 137 ? 25.689 4.300 -26.993 1.00 92.81 137 GLU A N 1
ATOM 1110 C CA . GLU A 1 137 ? 26.819 3.557 -26.425 1.00 92.81 137 GLU A CA 1
ATOM 1111 C C . GLU A 1 137 ? 27.389 2.534 -27.413 1.00 92.81 137 GLU A C 1
ATOM 1113 O O . GLU A 1 137 ? 28.609 2.378 -27.495 1.00 92.81 137 GLU A O 1
ATOM 1118 N N . SER A 1 138 ? 26.528 1.851 -28.174 1.00 92.81 138 SER A N 1
ATOM 1119 C CA . SER A 1 138 ? 26.957 0.926 -29.227 1.00 92.81 138 SER A CA 1
ATOM 1120 C C . SER A 1 138 ? 27.734 1.654 -30.324 1.00 92.81 138 SER A C 1
ATOM 1122 O O . SER A 1 138 ? 28.814 1.207 -30.702 1.00 92.81 138 SER A O 1
ATOM 1124 N N . VAL A 1 139 ? 27.232 2.805 -30.781 1.00 93.50 139 VAL A N 1
ATOM 1125 C CA . VAL A 1 139 ? 27.892 3.631 -31.806 1.00 93.50 139 VAL A CA 1
ATOM 1126 C C . VAL A 1 139 ? 29.242 4.161 -31.314 1.00 93.50 139 VAL A C 1
ATOM 1128 O O . VAL A 1 139 ? 30.229 4.107 -32.040 1.00 93.50 139 VAL A O 1
ATOM 1131 N N . ILE A 1 140 ? 29.333 4.633 -30.066 1.00 91.75 140 ILE A N 1
ATOM 1132 C CA . ILE A 1 140 ? 30.602 5.104 -29.484 1.00 91.75 140 ILE A CA 1
ATOM 1133 C C . ILE A 1 140 ? 31.629 3.966 -29.416 1.00 91.75 140 ILE A C 1
ATOM 1135 O O . ILE A 1 140 ? 32.799 4.180 -29.729 1.00 91.75 140 ILE A O 1
ATOM 1139 N N . LYS A 1 141 ? 31.209 2.753 -29.029 1.00 91.19 141 LYS A N 1
ATOM 1140 C CA . LYS A 1 141 ? 32.091 1.574 -29.008 1.00 91.19 141 LYS A CA 1
ATOM 1141 C C . LYS A 1 141 ? 32.608 1.209 -30.398 1.00 91.19 141 LYS A C 1
ATOM 1143 O O . LYS A 1 141 ? 33.754 0.790 -30.506 1.00 91.19 141 LYS A O 1
ATOM 1148 N N . GLU A 1 142 ? 31.780 1.368 -31.426 1.00 93.00 142 GLU A N 1
ATOM 1149 C CA . GLU A 1 142 ? 32.158 1.124 -32.820 1.00 93.00 142 GLU A CA 1
ATOM 1150 C C . GLU A 1 142 ? 33.141 2.180 -33.348 1.00 93.00 142 GLU A C 1
ATOM 1152 O O . GLU A 1 142 ? 34.149 1.830 -33.956 1.00 93.00 142 GLU A O 1
ATOM 1157 N N . ILE A 1 143 ? 32.886 3.464 -33.075 1.00 91.38 143 ILE A N 1
ATOM 1158 C CA . ILE A 1 143 ? 33.743 4.579 -33.514 1.00 91.38 143 ILE A CA 1
ATOM 1159 C C . ILE A 1 143 ? 35.101 4.566 -32.792 1.00 91.38 143 ILE A C 1
ATOM 1161 O O . ILE A 1 143 ? 36.113 4.965 -33.370 1.00 91.38 143 ILE A O 1
ATOM 1165 N N . GLY A 1 144 ? 35.142 4.094 -31.544 1.00 84.81 144 GLY A N 1
ATOM 1166 C CA . GLY A 1 144 ? 36.360 4.064 -30.739 1.00 84.81 144 GLY A CA 1
ATOM 1167 C C . GLY A 1 144 ? 36.730 5.434 -30.143 1.00 84.81 144 GLY A C 1
ATOM 1168 O O . GLY A 1 144 ? 35.916 6.361 -30.121 1.00 84.81 144 GLY A O 1
ATOM 1169 N N . PRO A 1 145 ? 37.939 5.575 -29.570 1.00 86.31 145 PRO A N 1
ATOM 1170 C CA . PRO A 1 145 ? 38.359 6.805 -28.902 1.00 86.31 145 PRO A CA 1
ATOM 1171 C C . PRO A 1 145 ? 38.457 7.984 -29.880 1.00 86.31 145 PRO A C 1
ATOM 1173 O O . PRO A 1 145 ? 38.804 7.818 -31.045 1.00 86.31 145 PRO A O 1
ATOM 1176 N N . ASN A 1 146 ? 38.176 9.195 -29.388 1.00 83.94 146 ASN A N 1
ATOM 1177 C CA . ASN A 1 146 ? 38.197 10.408 -30.205 1.00 83.94 146 ASN A CA 1
ATOM 1178 C C . ASN A 1 146 ? 39.611 10.666 -30.776 1.00 83.94 146 ASN A C 1
ATOM 1180 O O . ASN A 1 146 ? 40.512 10.990 -30.000 1.00 83.94 146 ASN A O 1
ATOM 1184 N N . PRO A 1 147 ? 39.803 10.613 -32.108 1.00 81.56 147 PRO A N 1
ATOM 1185 C CA . PRO A 1 147 ? 41.123 10.735 -32.726 1.00 81.56 147 PRO A CA 1
ATOM 1186 C C . PRO A 1 147 ? 41.707 12.156 -32.659 1.00 81.56 147 PRO A C 1
ATOM 1188 O O . PRO A 1 147 ? 42.886 12.345 -32.938 1.00 81.56 147 PRO A O 1
ATOM 1191 N N . PHE A 1 148 ? 40.906 13.160 -32.282 1.00 82.38 148 PHE A N 1
ATOM 1192 C CA . PHE A 1 148 ? 41.317 14.566 -32.180 1.00 82.38 148 PHE A CA 1
ATOM 1193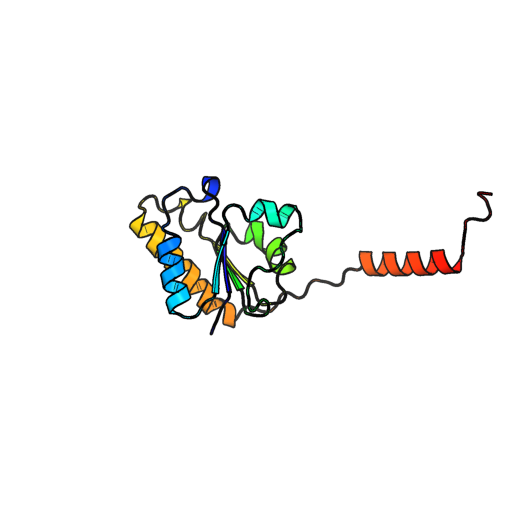 C C . PHE A 1 148 ? 41.707 14.993 -30.755 1.00 82.38 148 PHE A C 1
ATOM 1195 O O . PHE A 1 148 ? 42.012 16.162 -30.525 1.00 82.38 148 PHE A O 1
ATOM 1202 N N . LYS A 1 149 ? 41.664 14.068 -29.789 1.00 68.25 149 LYS A N 1
ATOM 1203 C CA . LYS A 1 149 ? 42.149 14.262 -28.417 1.00 68.25 149 LYS A CA 1
ATOM 1204 C C . LYS A 1 149 ? 43.188 13.183 -28.098 1.00 68.25 149 LYS A C 1
ATOM 1206 O O . LYS A 1 149 ? 42.887 12.238 -27.372 1.00 68.25 149 LYS A O 1
ATOM 1211 N N . LEU A 1 150 ? 44.378 13.331 -28.676 1.00 55.91 150 LEU A N 1
ATOM 1212 C CA . LEU A 1 150 ? 45.611 12.658 -28.253 1.00 55.91 150 LEU A CA 1
ATOM 1213 C C . LEU A 1 150 ? 46.537 13.689 -27.610 1.00 55.91 150 LEU A C 1
ATOM 1215 O O . LEU A 1 150 ? 46.624 14.806 -28.170 1.00 55.91 150 LEU A O 1
#